Protein AF-A0A1I8I0N6-F1 (afdb_monomer_lite)

Foldseek 3Di:
DDDDDDDDDDDPDPPPQPDDDDDDDPDPPQKDWPDWDWDPVDPPDPHTHTDIDMDGHDDDDDPPDDDCVPDDDVVVVVVVVVVVVVVVVVVVVVVVVVVVPPPDDPDD

InterPro domains:
  IPR036691 Endonuclease/exonuclease/phosphatase superfamily [G3DSA:3.60.10.10] (12-93)
  IPR036691 Endonuclease/exonuclease/phosphatase superfamily [SSF56219] (15-60)
  IPR053321 Inositol Polyphosphate 5-Phosphatase Type IV [PTHR47039] (15-108)

Sequence (108 aa):
LQQFMHSPAHLPDCPPVQDRVLYRCRKPGSATVTAYNSVPELRCSDHRAVYAVISLQIRPGSDNLPLAYGRFRHTFYVEGNKRRARRNDLDEIRRKSNRASSGVCSLM

Secondary structure (DSSP, 8-state):
------PPS--TT------------SSTTSEEEEEEEEETT--SSSSPEEEEEEEE------TTS---TT---HHHHHHHHHHHHHHHHHHHHHHHHHHHT-------

Radius of gyration: 24.97 Å; chains: 1; bounding box: 57×41×65 Å

Structure (mmCIF, N/CA/C/O backbone):
data_AF-A0A1I8I0N6-F1
#
_entry.id   AF-A0A1I8I0N6-F1
#
loop_
_atom_site.group_PDB
_atom_site.id
_atom_site.type_symbol
_atom_site.label_atom_id
_atom_site.label_alt_id
_atom_site.label_comp_id
_atom_site.label_asym_id
_atom_site.label_entity_id
_atom_site.label_seq_id
_atom_site.pdbx_PDB_ins_code
_atom_site.Cartn_x
_atom_site.Cartn_y
_atom_site.Cartn_z
_atom_site.occupancy
_atom_site.B_iso_or_equiv
_atom_site.auth_seq_id
_atom_site.auth_comp_id
_atom_site.auth_asym_id
_atom_site.auth_atom_id
_atom_site.pdbx_PDB_model_num
ATOM 1 N N . LEU A 1 1 ? -25.803 1.672 9.304 1.00 41.66 1 LEU A N 1
ATOM 2 C CA . LEU A 1 1 ? -2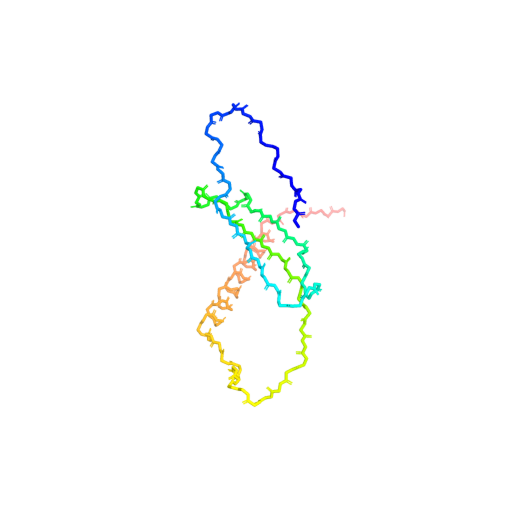6.951 0.885 8.814 1.00 41.66 1 LEU A CA 1
ATOM 3 C C . LEU A 1 1 ? -27.653 1.735 7.773 1.00 41.66 1 LEU A C 1
ATOM 5 O O . LEU A 1 1 ? -28.014 2.852 8.106 1.00 41.66 1 LEU A O 1
ATOM 9 N N . GLN A 1 2 ? -27.822 1.163 6.577 1.00 41.00 2 GLN A N 1
ATOM 10 C CA . GLN A 1 2 ? -28.769 1.566 5.529 1.00 41.00 2 GLN A CA 1
ATOM 11 C C . GLN A 1 2 ? -28.358 2.718 4.593 1.00 41.00 2 GLN A C 1
ATOM 13 O O . GLN A 1 2 ? -27.831 3.719 5.059 1.00 41.00 2 GLN A O 1
ATOM 18 N N . GLN A 1 3 ? -28.674 2.515 3.297 1.00 37.59 3 GLN A N 1
ATOM 19 C CA . GLN A 1 3 ? -28.445 3.313 2.067 1.00 37.59 3 GLN A CA 1
ATOM 20 C C . GLN A 1 3 ? -27.363 2.682 1.158 1.00 37.59 3 GLN A C 1
ATOM 22 O O . GLN A 1 3 ? -26.200 2.666 1.525 1.00 37.59 3 GLN A O 1
ATOM 27 N N . PHE A 1 4 ? -27.617 2.080 -0.012 1.00 37.00 4 PHE A N 1
ATOM 28 C CA . PHE A 1 4 ? -28.785 1.991 -0.896 1.00 37.00 4 PHE A CA 1
ATOM 29 C C . PHE A 1 4 ? -28.822 0.595 -1.558 1.00 37.00 4 PHE A C 1
ATOM 31 O O . PHE A 1 4 ? -27.868 0.191 -2.214 1.00 37.00 4 PHE A O 1
ATOM 38 N N . MET A 1 5 ? -29.937 -0.122 -1.417 1.00 42.75 5 MET A N 1
ATOM 39 C CA . MET A 1 5 ? -30.300 -1.287 -2.234 1.00 42.75 5 MET A CA 1
ATOM 40 C C . MET A 1 5 ? -31.702 -1.016 -2.778 1.00 42.75 5 MET A C 1
ATOM 42 O O . MET A 1 5 ? -32.695 -1.396 -2.171 1.00 42.75 5 MET A O 1
ATOM 46 N N . HIS A 1 6 ? -31.770 -0.289 -3.890 1.00 40.56 6 HIS A N 1
ATOM 47 C CA . HIS A 1 6 ? -32.918 -0.335 -4.791 1.00 40.56 6 HIS A CA 1
ATOM 48 C C . HIS A 1 6 ? -32.402 -0.959 -6.085 1.00 40.56 6 HIS A C 1
ATOM 50 O O . HIS A 1 6 ? -31.732 -0.297 -6.873 1.00 40.56 6 HIS A O 1
ATOM 56 N N . SER A 1 7 ? -32.631 -2.261 -6.250 1.00 38.31 7 SER A N 1
ATOM 57 C CA . SER A 1 7 ? -32.360 -2.976 -7.497 1.00 38.31 7 SER A CA 1
ATOM 58 C C . SER A 1 7 ? -33.686 -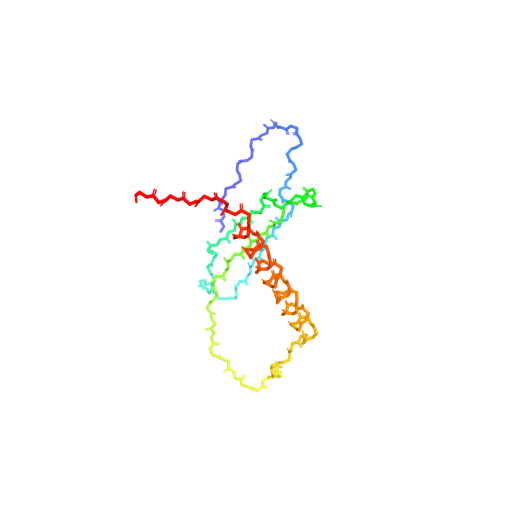3.087 -8.254 1.00 38.31 7 SER A C 1
ATOM 60 O O . SER A 1 7 ? -34.634 -3.640 -7.690 1.00 38.31 7 SER A O 1
ATOM 62 N N . PRO A 1 8 ? -33.809 -2.531 -9.473 1.00 41.34 8 PRO A N 1
ATOM 63 C CA . PRO A 1 8 ? -34.990 -2.753 -10.284 1.00 41.34 8 PRO A CA 1
ATOM 64 C C . PRO A 1 8 ? -34.950 -4.183 -10.826 1.00 41.34 8 PRO A C 1
ATOM 66 O O . PRO A 1 8 ? -33.913 -4.675 -11.274 1.00 41.34 8 PRO A O 1
ATOM 69 N N . ALA A 1 9 ? -36.098 -4.846 -10.757 1.00 49.31 9 ALA A N 1
ATOM 70 C CA . ALA A 1 9 ? -36.331 -6.126 -11.398 1.00 49.31 9 ALA A CA 1
ATOM 71 C C . ALA A 1 9 ? -36.193 -5.998 -12.929 1.00 49.31 9 ALA A C 1
ATOM 73 O O . ALA A 1 9 ? -36.588 -4.983 -13.501 1.00 49.31 9 ALA A O 1
ATOM 74 N N . HIS A 1 10 ? -35.699 -7.073 -13.557 1.00 49.28 10 HIS A N 1
ATOM 75 C CA . HIS A 1 10 ? -35.605 -7.337 -15.005 1.00 49.28 10 HIS A CA 1
ATOM 76 C C . HIS A 1 10 ? -34.398 -6.756 -15.767 1.00 49.28 10 HIS A C 1
ATOM 78 O O . HIS A 1 10 ? -34.544 -5.817 -16.539 1.00 49.28 10 HIS A O 1
ATOM 84 N N . LEU A 1 11 ? -33.235 -7.411 -15.665 1.00 49.75 11 LEU A N 1
ATOM 85 C CA . LEU A 1 11 ? -32.200 -7.443 -16.715 1.00 49.75 11 LEU A CA 1
ATOM 86 C C . LEU A 1 11 ? -31.544 -8.844 -16.716 1.00 49.75 11 LEU A C 1
ATOM 88 O O . LEU A 1 11 ? -31.223 -9.338 -15.632 1.00 49.75 11 LEU A O 1
ATOM 92 N N . PRO A 1 12 ? -31.377 -9.504 -17.881 1.00 56.66 12 PRO A N 1
ATOM 93 C CA . PRO A 1 12 ? -30.716 -10.803 -17.975 1.00 56.66 12 PRO A CA 1
ATOM 94 C C . PRO A 1 12 ? -29.233 -10.650 -17.607 1.00 56.66 12 PRO A C 1
ATOM 96 O O . PRO A 1 12 ? -28.571 -9.722 -18.065 1.00 56.66 12 PRO A O 1
ATOM 99 N N . ASP A 1 13 ? -28.748 -11.540 -16.742 1.00 53.72 13 ASP A N 1
ATOM 100 C CA . ASP A 1 13 ? -27.336 -11.774 -16.420 1.00 53.72 13 ASP A CA 1
ATOM 101 C C . ASP A 1 13 ? -26.477 -10.536 -16.116 1.00 53.72 13 ASP A C 1
ATOM 103 O O . ASP A 1 13 ? -25.400 -10.353 -16.680 1.00 53.72 13 ASP A O 1
ATOM 107 N N . CYS A 1 14 ? -26.898 -9.701 -15.163 1.00 49.38 14 CYS A N 1
ATOM 108 C CA . CYS A 1 14 ? -25.949 -8.815 -14.487 1.00 49.38 14 CYS A CA 1
ATOM 109 C C . CYS A 1 14 ? -25.365 -9.574 -13.280 1.00 49.38 14 CYS A C 1
ATOM 111 O O . CYS A 1 14 ? -26.026 -9.630 -12.235 1.00 49.38 14 CYS A O 1
ATOM 113 N N . PRO A 1 15 ? -24.185 -10.224 -13.388 1.00 55.41 15 PRO A N 1
ATOM 114 C CA . PRO A 1 15 ? -23.618 -10.942 -12.259 1.00 55.41 15 PRO A CA 1
ATOM 115 C C . PRO A 1 15 ? -23.366 -9.948 -11.116 1.00 55.41 15 PRO A C 1
ATOM 117 O O . PRO A 1 15 ? -22.791 -8.877 -11.342 1.00 55.41 15 PRO A O 1
ATOM 120 N N . PRO A 1 16 ? -23.793 -10.262 -9.880 1.00 61.47 16 PRO A N 1
ATOM 121 C CA . PRO A 1 16 ? -23.527 -9.396 -8.743 1.00 61.47 16 PRO A CA 1
ATOM 122 C C . PRO A 1 16 ? -22.015 -9.231 -8.585 1.00 61.47 16 PRO A C 1
ATOM 124 O O . PRO A 1 16 ? -21.274 -10.192 -8.773 1.00 61.47 16 PRO A O 1
ATOM 127 N N . VAL A 1 17 ? -21.550 -8.038 -8.199 1.00 67.12 17 VAL A N 1
ATOM 128 C CA . VAL A 1 17 ? -20.127 -7.797 -7.894 1.00 67.12 17 VAL A CA 1
ATOM 129 C C . VAL A 1 17 ? -19.675 -8.821 -6.843 1.00 67.12 17 VAL A C 1
ATOM 131 O O . VAL A 1 17 ? -20.127 -8.779 -5.690 1.00 67.12 17 VAL A O 1
ATOM 134 N N . GLN A 1 18 ? -18.869 -9.799 -7.261 1.00 82.62 18 GLN A N 1
ATOM 135 C CA . GLN A 1 18 ? -18.484 -10.943 -6.425 1.00 82.62 18 GLN A CA 1
ATOM 136 C C . GLN A 1 18 ? -17.340 -10.551 -5.487 1.00 82.62 18 GLN A C 1
ATOM 138 O O . GLN A 1 18 ? -17.381 -10.842 -4.292 1.00 82.62 18 GLN A O 1
ATOM 143 N N . ASP A 1 19 ? -16.384 -9.787 -6.011 1.00 90.25 19 ASP A N 1
ATOM 144 C CA . ASP A 1 19 ? -15.196 -9.344 -5.292 1.00 90.25 19 ASP A CA 1
ATOM 145 C C . ASP A 1 19 ? -15.491 -8.095 -4.448 1.00 90.25 19 ASP A C 1
ATOM 147 O O . ASP A 1 19 ? -15.959 -7.071 -4.955 1.00 90.25 19 ASP A O 1
ATOM 151 N N . ARG A 1 20 ? -15.249 -8.173 -3.130 1.00 92.56 20 ARG A N 1
ATOM 152 C CA . ARG A 1 20 ? -15.544 -7.090 -2.173 1.00 92.56 20 ARG A CA 1
ATOM 153 C C . ARG A 1 20 ? -14.466 -6.983 -1.105 1.00 92.56 20 ARG A C 1
ATOM 155 O O . ARG A 1 20 ? -13.981 -7.993 -0.601 1.00 92.56 20 ARG A O 1
ATOM 162 N N . VAL A 1 21 ? -14.157 -5.752 -0.698 1.00 94.44 21 VAL A N 1
ATOM 163 C CA . VAL A 1 21 ? -13.275 -5.477 0.447 1.00 94.44 21 VAL A CA 1
ATOM 164 C C . VAL A 1 21 ? -14.123 -4.997 1.617 1.00 94.44 21 VAL A C 1
ATOM 166 O O . VAL A 1 21 ? -14.751 -3.944 1.548 1.00 94.44 21 VAL A O 1
ATOM 169 N N . LEU A 1 22 ? -14.138 -5.772 2.699 1.00 93.44 22 LEU A N 1
ATOM 170 C CA . LEU A 1 22 ? -14.831 -5.433 3.940 1.00 93.44 22 LEU A CA 1
ATOM 171 C C . LEU A 1 22 ? -13.803 -5.201 5.047 1.00 93.44 22 LEU A C 1
ATOM 173 O O . LEU A 1 22 ? -12.801 -5.907 5.130 1.00 93.44 22 LEU A O 1
ATOM 177 N N . TYR A 1 23 ? -14.064 -4.233 5.923 1.00 94.00 23 TYR A N 1
ATOM 178 C CA . TYR A 1 23 ? -13.222 -3.961 7.085 1.00 94.00 23 TYR A CA 1
ATOM 179 C C . TYR A 1 23 ? -14.073 -3.788 8.342 1.00 94.00 23 TYR A C 1
ATOM 181 O O . TYR A 1 23 ? -15.246 -3.417 8.286 1.00 94.00 23 TYR A O 1
ATOM 189 N N . ARG A 1 24 ? -13.463 -4.048 9.501 1.00 94.19 24 ARG A N 1
ATOM 190 C CA . ARG A 1 24 ? -14.078 -3.832 10.811 1.00 94.19 24 ARG A CA 1
ATOM 191 C C . ARG A 1 24 ? -13.072 -3.182 11.743 1.00 94.19 24 ARG A C 1
ATOM 193 O O . ARG A 1 24 ? -11.946 -3.651 11.880 1.00 94.19 24 ARG A O 1
ATOM 200 N N . CYS A 1 25 ? -13.510 -2.144 12.443 1.00 93.31 25 CYS A N 1
ATOM 201 C CA . CYS A 1 25 ? -12.714 -1.475 13.462 1.00 93.31 25 CYS A CA 1
ATOM 202 C C . CYS A 1 25 ? -13.346 -1.658 14.834 1.00 93.31 25 CYS A C 1
ATOM 204 O O . CYS A 1 25 ? -14.561 -1.550 14.987 1.00 93.31 25 CYS A O 1
ATOM 206 N N . ARG A 1 26 ? -12.513 -1.914 15.850 1.00 92.50 26 ARG A N 1
ATOM 207 C CA . ARG A 1 26 ? -12.983 -2.005 17.240 1.00 92.50 26 ARG A CA 1
ATOM 208 C C . ARG A 1 26 ? -13.422 -0.644 17.780 1.00 92.50 26 ARG A C 1
ATOM 210 O O . ARG A 1 26 ? -14.347 -0.581 18.578 1.00 92.50 26 ARG A O 1
ATOM 217 N N . LYS A 1 27 ? -12.744 0.431 17.369 1.00 92.81 27 LYS A N 1
ATOM 218 C CA . LYS A 1 27 ? -13.096 1.806 17.731 1.00 92.81 27 LYS A CA 1
ATOM 219 C C . LYS A 1 27 ? -13.773 2.472 16.531 1.00 92.81 27 LYS A C 1
ATOM 221 O O . LYS A 1 27 ? -13.150 2.524 15.470 1.00 92.81 27 LYS A O 1
ATOM 226 N N . PRO A 1 28 ? -15.018 2.956 16.660 1.00 89.81 28 PRO A N 1
ATOM 227 C CA . PRO A 1 28 ? -15.653 3.735 15.604 1.00 89.81 28 PRO A CA 1
ATOM 228 C C . PRO A 1 28 ? -14.789 4.947 15.237 1.00 89.81 28 PRO A C 1
ATOM 230 O O . PRO A 1 28 ? -14.154 5.537 16.109 1.00 89.81 28 PRO A O 1
ATOM 233 N N . GLY A 1 29 ? -14.727 5.290 13.950 1.00 89.69 29 GLY A N 1
ATOM 234 C CA . GLY A 1 29 ? -13.954 6.438 13.462 1.00 89.69 29 GLY A CA 1
ATOM 235 C C . GLY A 1 29 ? -12.437 6.234 13.371 1.00 89.69 29 GLY A C 1
ATOM 236 O O . GLY A 1 29 ? -11.742 7.131 12.911 1.00 89.69 29 GLY A O 1
ATOM 237 N N . SER A 1 30 ? -11.894 5.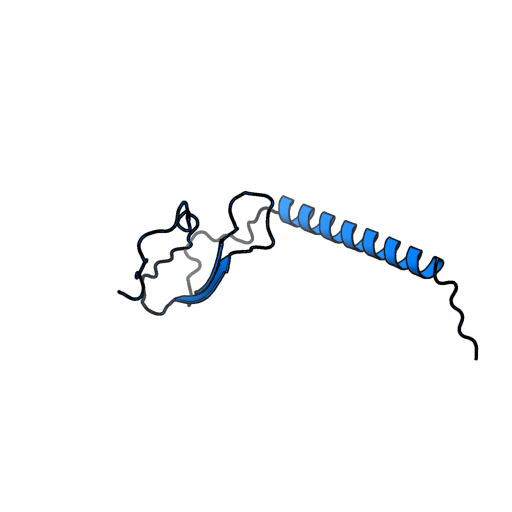066 13.741 1.00 94.00 30 SER A N 1
ATOM 238 C CA . SER A 1 30 ? -10.452 4.799 13.595 1.00 94.00 30 SER A CA 1
ATOM 239 C C . SER A 1 30 ? -10.021 4.469 12.163 1.00 94.00 30 SER A C 1
ATOM 241 O O . SER A 1 30 ? -8.844 4.201 11.935 1.00 94.00 30 SER A O 1
ATOM 243 N N . ALA A 1 31 ? -10.964 4.402 11.225 1.00 95.25 31 ALA A N 1
ATOM 244 C CA . ALA A 1 31 ? -10.714 4.076 9.833 1.00 95.25 31 ALA A CA 1
ATOM 245 C C . ALA A 1 31 ? -11.621 4.882 8.912 1.00 95.25 31 ALA A C 1
ATOM 247 O O . ALA A 1 31 ? -12.830 4.958 9.145 1.00 95.25 31 ALA A O 1
ATOM 248 N N . THR A 1 32 ? -11.033 5.389 7.837 1.00 95.88 32 THR A N 1
ATOM 249 C CA . THR A 1 32 ? -11.722 6.132 6.786 1.00 95.88 32 THR A CA 1
ATOM 250 C C . THR A 1 32 ? -11.354 5.523 5.443 1.00 95.88 32 THR A C 1
ATOM 252 O O . THR A 1 32 ? -10.173 5.442 5.103 1.00 95.88 32 THR A O 1
ATOM 255 N N . VAL A 1 33 ? -12.352 5.094 4.671 1.00 95.88 33 VAL A N 1
ATOM 256 C CA . VAL A 1 33 ? -12.137 4.633 3.293 1.00 95.88 33 VAL A CA 1
ATOM 257 C C . VAL A 1 33 ? -11.954 5.857 2.405 1.00 95.88 33 VAL A C 1
ATOM 259 O O . VAL A 1 33 ? -12.857 6.681 2.304 1.00 95.88 33 VAL A O 1
ATOM 262 N N . THR A 1 34 ? -10.785 5.986 1.783 1.00 96.75 34 THR A N 1
ATOM 263 C CA . THR A 1 34 ? -10.462 7.097 0.876 1.00 96.75 34 THR A CA 1
ATOM 264 C C . THR A 1 34 ? -10.659 6.727 -0.590 1.00 96.75 34 THR A C 1
ATOM 266 O O . THR A 1 34 ? -10.900 7.608 -1.407 1.00 96.75 34 THR A O 1
ATOM 269 N N . ALA A 1 35 ? -10.602 5.437 -0.933 1.00 96.38 35 ALA A N 1
ATOM 270 C CA . ALA A 1 35 ? -10.969 4.938 -2.254 1.00 96.38 35 ALA A CA 1
ATOM 271 C C . ALA A 1 35 ? -11.532 3.517 -2.165 1.00 96.38 35 ALA A C 1
ATOM 273 O O . ALA A 1 35 ? -11.039 2.705 -1.385 1.00 96.38 35 ALA A O 1
ATOM 274 N N . TYR A 1 36 ? -12.534 3.212 -2.987 1.00 96.69 36 TYR A N 1
ATOM 275 C CA . TYR A 1 36 ? -13.078 1.868 -3.184 1.00 96.69 36 TYR A CA 1
ATOM 276 C C . TYR A 1 36 ? -13.511 1.741 -4.644 1.00 96.69 36 TYR A C 1
ATOM 278 O O . TYR A 1 36 ? -14.462 2.404 -5.055 1.00 96.69 36 TYR A O 1
ATOM 286 N N . ASN A 1 37 ? -12.779 0.966 -5.445 1.00 95.06 37 ASN A N 1
ATOM 287 C CA . ASN A 1 37 ? -13.051 0.848 -6.878 1.00 95.06 37 ASN A CA 1
ATOM 288 C C . ASN A 1 37 ? -12.529 -0.478 -7.455 1.00 95.06 37 ASN A C 1
ATOM 290 O O . ASN A 1 37 ? -11.827 -1.240 -6.789 1.00 95.06 37 ASN A O 1
ATOM 294 N N . SER A 1 38 ? -12.869 -0.737 -8.712 1.00 93.88 38 SER A N 1
ATOM 295 C CA . SER A 1 38 ? -12.279 -1.780 -9.543 1.00 93.88 38 SER A CA 1
ATOM 296 C C . SER A 1 38 ? -11.276 -1.196 -10.544 1.00 93.88 38 SER A C 1
ATOM 298 O O . SER A 1 38 ? -11.292 0.004 -10.814 1.00 93.88 38 SER A O 1
ATOM 300 N N . VAL A 1 39 ? -10.403 -2.043 -11.089 1.00 94.88 39 VAL A N 1
ATOM 301 C CA . VAL A 1 39 ? -9.443 -1.693 -12.148 1.00 94.88 39 VAL A CA 1
ATOM 302 C C . VAL A 1 39 ? -9.940 -2.276 -13.480 1.00 94.88 39 VAL A C 1
ATOM 304 O O . VAL A 1 39 ? -9.682 -3.451 -13.761 1.00 94.88 39 VAL A O 1
ATOM 307 N N . PRO A 1 40 ? -10.691 -1.514 -14.300 1.00 90.50 40 PRO A N 1
ATOM 308 C CA . PRO A 1 40 ? -11.268 -2.017 -15.550 1.00 90.50 40 PRO A CA 1
ATOM 309 C C . PRO A 1 40 ? -10.228 -2.291 -16.649 1.00 90.50 40 PRO A C 1
ATOM 311 O O . PRO A 1 40 ? -10.487 -3.095 -17.550 1.00 90.50 40 PRO A O 1
ATOM 314 N N . GLU A 1 41 ? -9.057 -1.653 -16.578 1.00 95.56 41 GLU A N 1
ATOM 315 C CA . GLU A 1 41 ? -7.963 -1.788 -17.546 1.00 95.56 41 GLU A CA 1
ATOM 316 C C . GLU A 1 41 ? -7.258 -3.145 -17.437 1.00 95.56 41 GLU A C 1
ATOM 318 O O . GLU A 1 41 ? -6.679 -3.630 -18.411 1.00 95.56 41 GLU A O 1
ATOM 323 N N . LEU A 1 42 ? -7.319 -3.789 -16.268 1.00 92.94 42 LEU A N 1
ATOM 324 C CA . LEU A 1 42 ? -6.765 -5.121 -16.068 1.00 92.94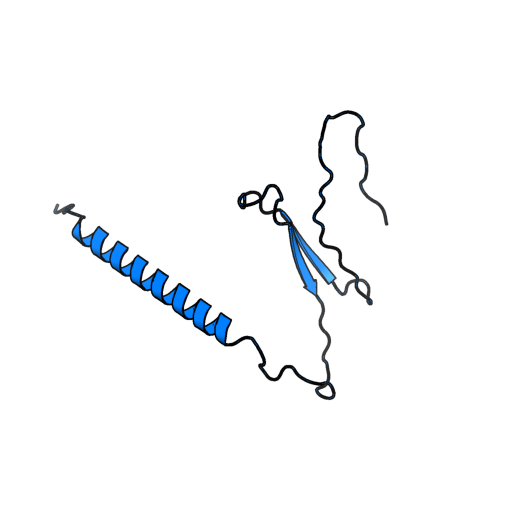 42 LEU A CA 1
ATOM 325 C C . LEU A 1 42 ? -7.777 -6.166 -16.565 1.00 92.94 42 LEU A C 1
ATOM 327 O O . LEU A 1 42 ? -8.845 -6.357 -15.980 1.00 92.94 42 LEU A O 1
ATOM 331 N N . ARG A 1 43 ? -7.452 -6.827 -17.684 1.00 93.25 43 ARG A N 1
ATOM 332 C CA . ARG A 1 43 ? -8.344 -7.786 -18.371 1.00 93.25 43 ARG A CA 1
ATOM 333 C C . ARG A 1 43 ? -7.734 -9.179 -18.555 1.00 93.25 43 ARG A C 1
ATOM 335 O O . ARG A 1 43 ? -8.141 -9.910 -19.447 1.00 93.25 43 ARG A O 1
ATOM 342 N N . CYS A 1 44 ? -6.735 -9.531 -17.746 1.00 93.94 44 CYS A N 1
ATOM 343 C CA . CYS A 1 44 ? -6.109 -10.857 -17.790 1.00 93.94 44 CYS A CA 1
ATOM 344 C C . CYS A 1 44 ? -6.992 -11.977 -17.207 1.00 93.94 44 CYS A C 1
ATOM 346 O O . CYS A 1 44 ? -6.682 -13.146 -17.404 1.00 93.94 44 CYS A O 1
ATOM 348 N N . SER A 1 45 ? -8.072 -11.617 -16.511 1.00 91.12 45 SER A N 1
ATOM 349 C CA . SER A 1 45 ? -9.145 -12.496 -16.046 1.00 91.12 45 SER A CA 1
ATOM 350 C C . SER A 1 45 ? -10.492 -11.862 -16.415 1.00 91.12 45 SER A C 1
ATOM 352 O O . SER A 1 45 ? -10.589 -10.665 -16.707 1.00 91.12 45 SER A O 1
ATOM 354 N N . ASP A 1 46 ? -11.517 -12.701 -16.439 1.00 90.06 46 ASP A N 1
ATOM 355 C CA . ASP A 1 46 ? -12.941 -12.376 -16.461 1.00 90.06 46 ASP A CA 1
ATOM 356 C C . ASP A 1 46 ? -13.390 -11.496 -15.278 1.00 90.06 46 ASP A C 1
ATOM 358 O O . ASP A 1 46 ? -14.311 -10.690 -15.428 1.00 90.06 46 ASP A O 1
ATOM 362 N N . HIS A 1 47 ? -12.691 -11.563 -14.142 1.00 89.19 47 HIS A N 1
ATOM 363 C CA . HIS A 1 47 ? -12.912 -10.698 -12.987 1.00 89.19 47 HIS A CA 1
ATOM 364 C C . HIS A 1 47 ? -12.098 -9.400 -13.054 1.00 89.19 47 HIS A C 1
ATOM 366 O O . HIS A 1 47 ? -10.946 -9.360 -13.496 1.00 89.19 47 HIS A O 1
ATOM 372 N N . ARG A 1 48 ? -12.691 -8.307 -12.554 1.00 89.62 48 ARG A N 1
ATOM 373 C CA . ARG A 1 48 ? -11.978 -7.038 -12.347 1.00 89.62 48 ARG A CA 1
ATOM 374 C C . ARG A 1 48 ? -11.340 -7.036 -10.969 1.00 89.62 48 ARG A C 1
ATOM 376 O O . ARG A 1 48 ? -12.015 -7.286 -9.979 1.00 89.62 48 ARG A O 1
ATOM 383 N N . ALA A 1 49 ? -10.058 -6.681 -10.892 1.00 93.94 49 ALA A N 1
ATOM 384 C CA . ALA A 1 49 ? -9.401 -6.492 -9.604 1.00 93.94 49 ALA A CA 1
ATOM 385 C C . ALA A 1 49 ? -10.095 -5.362 -8.827 1.00 93.94 49 ALA A C 1
ATOM 387 O O . ALA A 1 49 ? -10.215 -4.249 -9.338 1.00 93.94 49 ALA A O 1
ATOM 388 N N . VAL A 1 50 ? -10.539 -5.645 -7.602 1.00 95.06 50 VAL A N 1
ATOM 389 C CA . VAL A 1 50 ? -11.166 -4.674 -6.692 1.00 95.06 50 VAL A CA 1
ATOM 390 C C . VAL A 1 50 ? -10.160 -4.261 -5.621 1.00 95.06 50 VAL A C 1
ATOM 392 O O . VAL A 1 50 ? -9.456 -5.105 -5.068 1.00 95.06 50 VAL A O 1
ATOM 395 N N . TYR A 1 51 ? -10.087 -2.966 -5.313 1.00 96.19 51 TYR A N 1
ATOM 396 C CA . TYR A 1 51 ? -9.193 -2.424 -4.292 1.00 96.19 51 TYR A CA 1
ATOM 397 C C . TYR A 1 51 ? -9.903 -1.423 -3.378 1.00 96.19 51 TYR A C 1
ATOM 399 O O . TYR A 1 51 ? -10.865 -0.755 -3.764 1.00 96.19 51 TYR A O 1
ATOM 407 N N . ALA A 1 52 ? -9.377 -1.292 -2.160 1.00 96.81 52 ALA A N 1
ATOM 408 C CA . ALA A 1 52 ? -9.764 -0.253 -1.219 1.00 96.81 52 ALA A CA 1
ATOM 409 C C . ALA A 1 52 ? -8.518 0.416 -0.632 1.00 96.81 52 ALA A C 1
ATOM 411 O O . ALA A 1 52 ? -7.570 -0.263 -0.239 1.00 96.81 52 ALA A O 1
ATOM 412 N N . VAL A 1 53 ? -8.536 1.743 -0.542 1.00 97.69 53 VAL A N 1
ATOM 413 C CA . VAL A 1 53 ? -7.543 2.525 0.197 1.00 97.69 53 VAL A CA 1
ATOM 414 C C . VAL A 1 53 ? -8.201 2.977 1.490 1.00 97.69 53 VAL A C 1
ATOM 416 O O . VAL A 1 53 ? -9.256 3.612 1.474 1.00 97.69 53 VAL A O 1
ATOM 419 N N . ILE A 1 54 ? -7.599 2.601 2.617 1.00 96.94 54 ILE A N 1
ATOM 420 C CA . ILE A 1 54 ? -8.151 2.838 3.950 1.00 96.94 54 ILE A CA 1
ATOM 421 C C . ILE A 1 54 ? -7.099 3.569 4.778 1.00 96.94 54 ILE A C 1
ATOM 423 O O . ILE A 1 54 ? -6.015 3.045 5.025 1.00 96.94 54 ILE A O 1
ATOM 427 N N . SER A 1 55 ? -7.433 4.779 5.217 1.00 96.69 55 SER A N 1
ATOM 428 C CA . SER A 1 55 ? -6.650 5.518 6.203 1.00 96.69 55 SER A CA 1
ATOM 429 C C . SER A 1 55 ? -7.006 5.017 7.599 1.00 96.69 55 SER A C 1
ATOM 431 O O . SER A 1 55 ? -8.186 4.961 7.949 1.00 96.69 55 SER A O 1
ATOM 433 N N . LEU A 1 56 ? -6.002 4.628 8.387 1.00 95.81 56 LEU A N 1
ATOM 434 C CA . LEU A 1 56 ? -6.169 4.047 9.719 1.00 95.81 56 LEU A CA 1
ATOM 435 C C . LEU A 1 56 ? -5.463 4.898 10.774 1.00 95.81 56 LEU A C 1
ATOM 437 O O . LEU A 1 56 ? -4.317 5.304 10.599 1.00 95.81 56 LEU A O 1
ATOM 441 N N . GLN A 1 57 ? -6.125 5.103 11.911 1.00 94.81 57 GLN A N 1
ATOM 442 C CA . GLN A 1 57 ? -5.512 5.702 13.093 1.00 94.81 57 GLN A CA 1
ATOM 443 C C . GLN A 1 57 ? -4.730 4.643 13.873 1.00 94.81 57 GLN A C 1
ATOM 445 O O . GLN A 1 57 ? -5.316 3.740 14.478 1.00 94.81 57 GLN A O 1
ATOM 450 N N . ILE A 1 58 ? -3.406 4.778 13.891 1.00 93.69 58 ILE A N 1
ATOM 451 C CA . ILE A 1 58 ? -2.507 3.902 14.648 1.00 93.69 58 ILE A CA 1
ATOM 452 C C . ILE A 1 58 ? -2.172 4.562 15.984 1.00 93.69 58 ILE A C 1
ATOM 454 O O . ILE A 1 58 ? -1.978 5.773 16.068 1.00 93.69 58 ILE A O 1
ATOM 458 N N . ARG A 1 59 ? -2.128 3.758 17.047 1.00 91.94 59 ARG A N 1
ATOM 459 C CA . ARG A 1 59 ? -1.731 4.202 18.386 1.00 91.94 59 ARG A CA 1
ATOM 460 C C . ARG A 1 59 ? -0.323 3.703 18.698 1.00 91.94 59 ARG A C 1
ATOM 462 O O . ARG A 1 59 ? 0.028 2.628 18.212 1.00 91.94 59 ARG A O 1
ATOM 469 N N . PRO A 1 60 ? 0.445 4.428 19.526 1.00 94.56 60 PRO A N 1
ATOM 470 C CA . PRO A 1 60 ? 1.728 3.941 20.016 1.00 94.56 60 PRO A CA 1
ATOM 471 C C . PRO A 1 60 ? 1.593 2.547 20.640 1.00 94.56 60 PRO A C 1
ATOM 473 O O . PRO A 1 60 ? 0.638 2.279 21.376 1.00 94.56 60 PRO A O 1
ATOM 476 N N . GLY A 1 61 ? 2.532 1.668 20.298 1.00 91.62 61 GLY A N 1
ATOM 477 C CA . GLY A 1 61 ? 2.672 0.332 20.871 1.00 91.62 61 GLY A CA 1
ATOM 478 C C . GLY A 1 61 ? 3.809 0.267 21.891 1.00 91.62 61 GLY A C 1
ATOM 479 O O . GLY A 1 61 ? 4.352 1.289 22.299 1.00 91.62 61 GLY A O 1
ATOM 480 N N . SER A 1 62 ? 4.168 -0.951 22.288 1.00 92.38 62 SER A N 1
ATOM 481 C CA . SER A 1 62 ? 5.316 -1.248 23.145 1.00 92.38 62 SER A CA 1
ATOM 482 C C . SER A 1 62 ? 6.077 -2.439 22.562 1.00 92.38 62 SER A C 1
ATOM 484 O O . SER A 1 62 ? 5.461 -3.327 21.968 1.00 92.38 62 SER A O 1
ATOM 486 N N . ASP A 1 63 ? 7.391 -2.475 22.770 1.00 94.44 63 ASP A N 1
ATOM 487 C CA . ASP A 1 63 ? 8.303 -3.476 22.195 1.00 94.44 63 ASP A CA 1
ATOM 488 C C . ASP A 1 63 ? 8.313 -4.812 22.957 1.00 94.44 63 ASP A C 1
ATOM 490 O O . ASP A 1 63 ? 9.146 -5.680 22.718 1.00 94.44 63 ASP A O 1
ATOM 494 N N . ASN A 1 64 ? 7.349 -5.008 23.857 1.00 93.81 64 ASN A N 1
ATOM 495 C CA . ASN A 1 64 ? 7.207 -6.226 24.656 1.00 93.81 64 ASN A CA 1
ATOM 496 C C . ASN A 1 64 ? 6.647 -7.423 23.857 1.00 93.81 64 ASN A C 1
ATOM 498 O O . ASN A 1 64 ? 6.492 -8.512 24.407 1.00 93.81 64 ASN A O 1
ATOM 502 N N . LEU A 1 65 ? 6.291 -7.229 22.583 1.00 91.31 65 LEU A N 1
ATOM 503 C CA . LEU A 1 65 ? 5.778 -8.268 21.685 1.00 91.31 65 LEU A CA 1
ATOM 504 C C . LEU A 1 65 ? 6.852 -8.675 20.665 1.00 91.31 65 LEU A C 1
ATOM 506 O O . LEU A 1 65 ? 7.693 -7.849 20.319 1.00 91.31 65 LEU A O 1
ATOM 510 N N . PRO A 1 66 ? 6.816 -9.907 20.120 1.00 93.12 66 PRO A N 1
ATOM 511 C CA . PRO A 1 66 ? 7.741 -10.322 19.071 1.00 93.12 66 PRO A CA 1
ATOM 512 C C . PRO A 1 66 ? 7.706 -9.361 17.878 1.00 93.12 66 PRO A C 1
ATOM 514 O O . PRO A 1 66 ? 6.695 -9.242 17.181 1.00 93.12 66 PRO A O 1
ATOM 517 N N . LEU A 1 67 ? 8.821 -8.671 17.648 1.00 92.00 67 LEU A N 1
ATOM 518 C CA . LEU A 1 67 ? 8.942 -7.700 16.570 1.00 92.00 67 LEU A CA 1
ATOM 519 C C . LEU A 1 67 ? 9.348 -8.381 15.263 1.00 92.00 67 LEU A C 1
ATOM 521 O O . LEU A 1 67 ? 10.023 -9.410 15.237 1.00 92.00 67 LEU A O 1
ATOM 525 N N . ALA A 1 68 ? 8.981 -7.756 14.144 1.00 91.94 68 ALA A N 1
ATOM 526 C CA . ALA A 1 68 ? 9.430 -8.203 12.831 1.00 91.94 68 ALA A CA 1
ATOM 527 C C . ALA A 1 68 ? 10.947 -8.008 12.628 1.00 91.94 68 ALA A C 1
ATOM 529 O O . ALA A 1 68 ? 11.519 -8.712 11.806 1.00 91.94 68 ALA A O 1
ATOM 530 N N . TYR A 1 69 ? 11.595 -7.064 13.333 1.00 91.31 69 TYR A N 1
ATOM 531 C CA . TYR A 1 69 ? 13.039 -6.756 13.252 1.00 91.31 69 TYR A CA 1
ATOM 532 C C . TYR A 1 69 ? 13.606 -6.674 11.820 1.00 91.31 69 TYR A C 1
ATOM 534 O O . TYR A 1 69 ? 14.672 -7.203 11.519 1.00 91.31 69 TYR A O 1
ATOM 542 N N . GLY A 1 70 ? 12.870 -6.050 10.896 1.00 94.25 70 GLY A N 1
ATOM 543 C CA . GLY A 1 70 ? 13.301 -5.950 9.497 1.00 94.25 70 GLY A CA 1
ATOM 544 C C . GLY A 1 70 ? 13.247 -7.271 8.719 1.00 94.25 70 GLY A C 1
ATOM 545 O O . GLY A 1 70 ? 13.815 -7.370 7.635 1.00 94.25 70 GLY A O 1
ATOM 546 N N . ARG A 1 71 ? 12.554 -8.296 9.226 1.00 95.88 71 ARG A N 1
ATOM 547 C CA . ARG A 1 71 ? 12.327 -9.553 8.511 1.00 95.88 71 ARG A CA 1
ATOM 548 C C . ARG A 1 71 ? 11.312 -9.350 7.390 1.00 95.88 71 ARG A C 1
ATOM 550 O O . ARG A 1 71 ? 10.120 -9.169 7.621 1.00 95.88 71 ARG A O 1
ATOM 557 N N . PHE A 1 72 ? 11.782 -9.473 6.159 1.00 96.31 72 PHE A N 1
ATOM 558 C CA . PHE A 1 72 ? 10.959 -9.559 4.955 1.00 96.31 72 PHE A CA 1
ATOM 559 C C . PHE A 1 72 ? 11.582 -10.563 3.977 1.00 96.31 72 PHE A C 1
ATOM 561 O O . PHE A 1 72 ? 12.701 -11.043 4.172 1.00 96.31 72 PHE A O 1
ATOM 568 N N . ARG A 1 73 ? 10.867 -10.910 2.900 1.00 96.50 73 ARG A N 1
ATOM 569 C CA . ARG A 1 73 ? 11.406 -11.785 1.846 1.00 96.50 73 ARG A CA 1
ATOM 570 C C . ARG A 1 73 ? 12.417 -11.026 0.981 1.00 96.50 73 ARG A C 1
ATOM 572 O O . ARG A 1 73 ? 12.066 -10.471 -0.058 1.00 96.50 73 ARG A O 1
ATOM 579 N N . HIS A 1 74 ? 13.678 -11.036 1.410 1.00 96.44 74 HIS A N 1
ATOM 580 C CA . HIS A 1 74 ? 14.786 -10.352 0.735 1.00 96.44 74 HIS A CA 1
ATOM 581 C C . HIS A 1 74 ? 14.953 -10.769 -0.737 1.00 96.44 74 HIS A C 1
ATOM 583 O O . HIS A 1 74 ? 15.215 -9.928 -1.592 1.00 96.44 74 HIS A O 1
ATOM 589 N N . THR A 1 75 ? 14.719 -12.042 -1.064 1.00 97.81 75 THR A N 1
ATOM 590 C CA . THR A 1 75 ? 14.817 -12.557 -2.441 1.00 97.81 75 THR A CA 1
ATOM 591 C C . THR A 1 75 ? 13.895 -11.819 -3.414 1.00 97.81 75 THR A C 1
ATOM 593 O O . THR A 1 75 ? 14.319 -11.465 -4.511 1.00 97.81 75 THR A O 1
ATOM 596 N N . PHE A 1 76 ? 12.663 -11.503 -3.007 1.00 97.38 76 PHE A N 1
ATOM 597 C CA . PHE A 1 76 ? 11.725 -10.738 -3.834 1.00 97.38 76 PHE A CA 1
ATOM 598 C C . PHE A 1 76 ? 12.132 -9.276 -3.985 1.00 97.38 76 PHE A C 1
ATOM 600 O O . PHE A 1 76 ? 11.966 -8.703 -5.060 1.00 97.38 76 PHE A O 1
ATOM 607 N N . TYR A 1 77 ? 12.696 -8.681 -2.935 1.00 96.81 77 TYR A N 1
ATOM 608 C CA . TYR A 1 77 ? 13.218 -7.321 -2.999 1.00 96.81 77 TYR A CA 1
ATOM 609 C C . TYR A 1 77 ? 14.372 -7.213 -4.005 1.00 96.81 77 TYR A C 1
ATOM 611 O O . TYR A 1 77 ? 14.341 -6.364 -4.900 1.00 96.81 77 TYR A O 1
ATOM 619 N N . VAL A 1 78 ? 15.341 -8.129 -3.915 1.00 98.12 78 VAL A N 1
ATOM 620 C CA . VAL A 1 78 ? 16.483 -8.206 -4.835 1.00 98.12 78 VAL A CA 1
ATOM 621 C C . VAL A 1 78 ? 16.020 -8.441 -6.271 1.00 98.12 78 VAL A C 1
ATOM 623 O O . VAL A 1 78 ? 16.421 -7.701 -7.168 1.00 98.12 78 VAL A O 1
ATOM 626 N N . GLU A 1 79 ? 15.146 -9.422 -6.510 1.00 97.94 79 GLU A N 1
ATOM 627 C CA . GLU A 1 79 ? 14.638 -9.698 -7.859 1.00 97.94 79 GLU A CA 1
ATOM 628 C C . GLU A 1 79 ? 13.816 -8.537 -8.431 1.00 97.94 79 GLU A C 1
ATOM 630 O O . GLU A 1 79 ? 13.933 -8.216 -9.616 1.00 97.94 79 GLU A O 1
ATOM 635 N N . GLY A 1 80 ? 13.037 -7.845 -7.597 1.00 97.12 80 GLY A N 1
ATOM 636 C CA . GLY A 1 80 ? 12.342 -6.621 -7.990 1.00 97.12 80 GLY A CA 1
ATOM 637 C C . GLY A 1 80 ? 13.310 -5.520 -8.427 1.00 97.12 80 GLY A C 1
ATOM 638 O O . GLY A 1 80 ? 13.106 -4.904 -9.475 1.00 97.12 80 GLY A O 1
ATOM 639 N N . ASN A 1 81 ? 14.393 -5.305 -7.672 1.00 97.38 81 ASN A N 1
ATOM 640 C CA . ASN A 1 81 ? 15.430 -4.329 -8.019 1.00 97.38 81 ASN A CA 1
ATOM 641 C C . ASN A 1 81 ? 16.147 -4.692 -9.322 1.00 97.38 81 ASN A C 1
ATOM 643 O O . ASN A 1 81 ? 16.273 -3.836 -10.195 1.00 97.38 81 ASN A O 1
ATOM 647 N N . LYS A 1 82 ? 16.529 -5.961 -9.506 1.00 97.38 82 LYS A N 1
ATOM 648 C CA . LYS A 1 82 ? 17.144 -6.435 -10.755 1.00 97.38 82 LYS A CA 1
ATOM 649 C C . LYS A 1 82 ? 16.238 -6.203 -11.967 1.00 97.38 82 LYS A C 1
ATOM 651 O O . LYS A 1 82 ? 16.707 -5.739 -13.001 1.00 97.38 82 LYS A O 1
ATOM 656 N N . ARG A 1 83 ? 14.935 -6.500 -11.859 1.00 96.81 83 ARG A N 1
ATOM 657 C CA . ARG A 1 83 ? 13.964 -6.279 -12.950 1.00 96.81 83 ARG A CA 1
ATOM 658 C C . ARG A 1 83 ? 13.820 -4.796 -13.306 1.00 96.81 83 ARG A C 1
ATOM 660 O O . ARG A 1 83 ? 13.740 -4.475 -1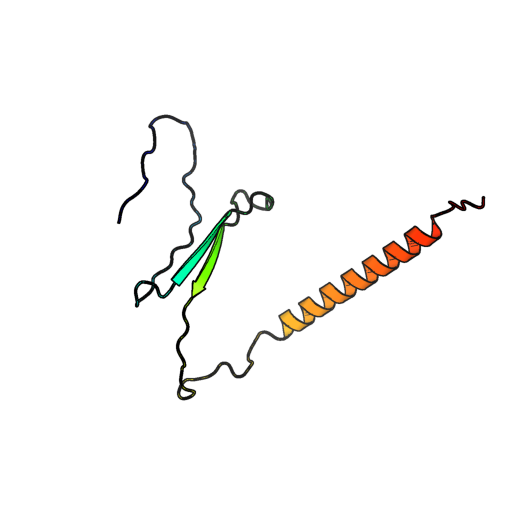4.487 1.00 96.81 83 ARG A O 1
ATOM 667 N N . ARG A 1 84 ? 13.810 -3.907 -12.305 1.00 95.81 84 ARG A N 1
ATOM 668 C CA . ARG A 1 84 ? 13.770 -2.448 -12.509 1.00 95.81 84 ARG A CA 1
ATOM 669 C C . ARG A 1 84 ? 15.034 -1.928 -13.191 1.00 95.81 84 ARG A C 1
ATOM 671 O O . ARG A 1 84 ? 14.911 -1.194 -14.163 1.00 95.81 84 ARG A O 1
ATOM 678 N N . ALA A 1 85 ? 16.211 -2.354 -12.729 1.00 94.88 85 ALA A N 1
ATOM 679 C CA . ALA A 1 85 ? 17.488 -1.979 -13.335 1.00 94.88 85 ALA A CA 1
ATOM 680 C C . ALA A 1 85 ? 17.537 -2.379 -14.817 1.00 94.88 85 ALA A C 1
ATOM 682 O O . ALA A 1 85 ? 17.695 -1.515 -15.671 1.00 94.88 85 ALA A O 1
ATOM 683 N N . ARG A 1 86 ? 17.219 -3.644 -15.136 1.00 95.25 86 ARG A N 1
ATOM 684 C CA . ARG A 1 86 ? 17.168 -4.114 -16.532 1.00 95.25 86 ARG A CA 1
ATOM 685 C C . ARG A 1 86 ? 16.225 -3.292 -17.412 1.00 95.25 86 ARG A C 1
ATOM 687 O O . ARG A 1 86 ? 16.537 -3.042 -18.568 1.00 95.25 86 ARG A O 1
ATOM 694 N N . ARG A 1 87 ? 15.060 -2.883 -16.895 1.00 92.75 87 ARG A N 1
ATOM 695 C CA . ARG A 1 87 ? 14.121 -2.043 -17.654 1.00 92.75 87 ARG A CA 1
ATOM 696 C C . ARG A 1 87 ? 14.717 -0.667 -17.960 1.00 92.75 87 ARG A C 1
ATOM 698 O O . ARG A 1 87 ? 14.577 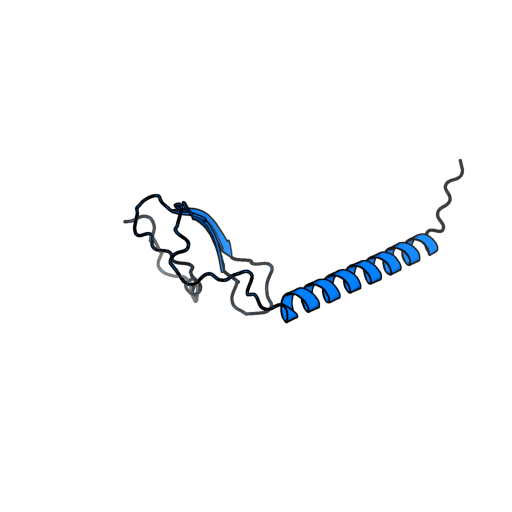-0.200 -19.083 1.00 92.75 87 ARG A O 1
ATOM 705 N N . ASN A 1 88 ? 15.401 -0.059 -16.991 1.00 90.81 88 ASN A N 1
ATOM 706 C CA . ASN A 1 88 ? 16.069 1.227 -17.179 1.00 90.81 88 ASN A CA 1
ATOM 707 C C . ASN A 1 88 ? 17.189 1.134 -18.224 1.00 90.81 88 ASN A C 1
ATOM 709 O O . ASN A 1 88 ? 17.271 2.007 -19.086 1.00 90.81 88 ASN A O 1
ATOM 713 N N . ASP A 1 89 ? 17.986 0.061 -18.190 1.00 91.25 89 ASP A N 1
ATOM 714 C CA . ASP A 1 89 ? 19.055 -0.175 -19.167 1.00 91.25 89 ASP A CA 1
ATOM 715 C C . ASP A 1 89 ? 18.478 -0.288 -20.589 1.00 91.25 89 ASP A C 1
ATOM 717 O O . ASP A 1 89 ? 18.957 0.352 -21.525 1.00 91.25 89 ASP A O 1
ATOM 721 N N . LEU A 1 90 ? 17.388 -1.049 -20.754 1.00 87.62 90 LEU A N 1
ATOM 722 C CA . LEU A 1 90 ? 16.689 -1.181 -22.038 1.00 87.62 90 LEU A CA 1
ATOM 723 C C . LEU A 1 90 ? 16.104 0.153 -22.525 1.00 87.62 90 LEU A C 1
ATOM 725 O O . LEU A 1 90 ? 16.204 0.474 -23.712 1.00 87.62 90 LEU A O 1
ATOM 729 N N . ASP A 1 91 ? 15.519 0.948 -21.627 1.00 89.12 91 ASP A N 1
ATOM 730 C CA . ASP A 1 91 ? 14.997 2.275 -21.959 1.00 89.12 91 ASP A CA 1
ATOM 731 C C . ASP A 1 91 ? 16.123 3.236 -22.380 1.00 89.12 91 ASP A C 1
ATOM 733 O O . ASP A 1 91 ? 15.933 4.047 -23.291 1.00 89.12 91 ASP A O 1
ATOM 737 N N . GLU A 1 92 ? 17.307 3.146 -21.769 1.00 88.81 92 GLU A N 1
ATOM 738 C CA . GLU A 1 92 ? 18.481 3.929 -22.165 1.00 88.81 92 GLU A CA 1
ATOM 739 C C . GLU A 1 92 ? 18.979 3.542 -23.562 1.00 88.81 92 GLU A C 1
ATOM 741 O O . GLU A 1 92 ? 19.200 4.423 -24.401 1.00 88.81 92 GLU A O 1
ATOM 746 N N . ILE A 1 93 ? 19.098 2.240 -23.842 1.00 86.06 93 ILE A N 1
ATOM 747 C CA . ILE A 1 93 ? 19.473 1.731 -25.169 1.00 86.06 93 ILE A CA 1
ATOM 748 C C . ILE A 1 93 ? 18.481 2.237 -26.223 1.00 86.06 93 ILE A C 1
ATOM 750 O O . ILE A 1 93 ? 18.894 2.783 -27.250 1.00 86.06 93 ILE A O 1
ATOM 754 N N . ARG A 1 94 ? 17.171 2.153 -25.945 1.00 86.88 94 ARG A N 1
ATOM 755 C CA . ARG A 1 94 ? 16.121 2.667 -26.837 1.00 86.88 94 ARG A CA 1
ATOM 756 C C . ARG A 1 94 ? 16.275 4.166 -27.104 1.00 86.88 94 ARG A C 1
ATOM 758 O O . ARG A 1 94 ? 16.172 4.599 -28.250 1.00 86.88 94 ARG A O 1
ATOM 765 N N . ARG A 1 95 ? 16.547 4.974 -26.073 1.00 84.75 95 ARG A N 1
ATOM 766 C CA . ARG A 1 95 ? 16.764 6.424 -26.234 1.00 84.75 95 ARG A CA 1
ATOM 767 C C . ARG A 1 95 ? 18.004 6.732 -27.074 1.00 84.75 95 ARG A C 1
ATOM 769 O O . ARG A 1 95 ? 17.936 7.620 -27.920 1.00 84.75 95 ARG A O 1
ATOM 776 N N . LYS A 1 96 ? 19.117 6.018 -26.865 1.00 85.25 96 LYS A N 1
ATOM 777 C CA . LYS A 1 96 ? 20.346 6.187 -27.663 1.00 85.25 96 LYS A CA 1
ATOM 778 C C . LYS A 1 96 ? 20.116 5.818 -29.130 1.00 85.25 96 LYS A C 1
ATOM 780 O O . LYS A 1 96 ? 20.497 6.590 -30.003 1.00 85.25 96 LYS A O 1
ATOM 785 N N . SER A 1 97 ? 19.416 4.714 -29.395 1.00 79.38 97 SER A N 1
ATOM 786 C CA . SER A 1 97 ? 19.033 4.310 -30.756 1.00 79.38 97 SER A CA 1
ATOM 787 C C . SER A 1 97 ? 18.167 5.365 -31.453 1.00 79.38 97 SER A C 1
ATOM 789 O O . SER A 1 97 ? 18.424 5.702 -32.603 1.00 79.38 97 SER A O 1
ATOM 791 N N . ASN A 1 98 ? 17.180 5.939 -30.756 1.00 75.56 98 ASN A N 1
ATOM 792 C CA . ASN A 1 98 ? 16.316 6.978 -31.329 1.00 75.56 98 ASN A CA 1
ATOM 793 C C . ASN A 1 98 ? 17.064 8.290 -31.629 1.00 75.56 98 ASN A C 1
ATOM 795 O O . ASN A 1 98 ? 16.696 9.004 -32.557 1.00 75.56 98 ASN A O 1
ATOM 799 N N . ARG A 1 99 ? 18.114 8.620 -30.860 1.00 68.00 99 ARG A N 1
ATOM 800 C CA . ARG A 1 99 ? 18.999 9.762 -31.163 1.00 68.00 99 ARG A CA 1
ATOM 801 C C . ARG A 1 99 ? 19.888 9.503 -32.380 1.00 68.00 99 ARG A C 1
ATOM 803 O O . ARG A 1 99 ? 20.215 10.443 -33.090 1.00 68.00 99 ARG A O 1
ATOM 810 N N . ALA A 1 100 ? 20.268 8.251 -32.638 1.00 65.19 100 ALA A N 1
ATOM 811 C CA . ALA A 1 100 ? 21.032 7.892 -33.833 1.00 65.19 100 ALA A CA 1
ATOM 812 C C . ALA A 1 100 ? 20.180 7.927 -35.119 1.00 65.19 100 ALA A C 1
ATOM 814 O O . ALA A 1 100 ? 20.729 8.093 -36.203 1.00 65.19 100 ALA A O 1
ATOM 815 N N . SER A 1 101 ? 18.849 7.807 -35.015 1.00 62.91 101 SER A N 1
ATOM 816 C CA . SER A 1 101 ? 17.927 7.863 -36.160 1.00 62.91 101 SER A CA 1
ATOM 817 C C . SER A 1 101 ? 17.366 9.260 -36.469 1.00 62.91 101 SER A C 1
ATOM 819 O O . SER A 1 101 ? 16.636 9.411 -37.446 1.00 62.91 101 SER A O 1
ATOM 821 N N . SER A 1 102 ? 17.644 10.288 -35.658 1.00 61.12 102 SER A N 1
ATOM 822 C CA . SER A 1 102 ? 17.141 11.647 -35.904 1.00 61.12 102 SER A CA 1
ATOM 823 C C . SER A 1 102 ? 18.045 12.405 -36.882 1.00 61.12 102 SER A C 1
ATOM 825 O O . SER A 1 102 ? 18.906 13.177 -36.473 1.00 61.12 102 SER A O 1
ATOM 827 N N . GLY A 1 103 ? 17.832 12.204 -38.184 1.00 61.19 103 GLY A N 1
ATOM 828 C CA . GLY A 1 103 ? 18.465 12.972 -39.265 1.00 61.19 103 GLY A CA 1
ATOM 829 C C . GLY A 1 103 ? 17.849 14.358 -39.509 1.00 61.19 103 GLY A C 1
ATOM 830 O O . GLY A 1 103 ? 17.837 14.814 -40.646 1.00 61.19 103 GLY A O 1
ATOM 831 N N . VAL A 1 104 ? 17.288 15.021 -38.490 1.00 57.62 104 VAL A N 1
ATOM 832 C CA . VAL A 1 104 ? 16.666 16.348 -38.655 1.00 57.62 104 VAL A CA 1
ATOM 833 C C . VAL A 1 104 ? 17.591 17.412 -38.076 1.00 57.62 104 VAL A C 1
ATOM 835 O O . VAL A 1 104 ? 17.543 17.735 -36.891 1.00 57.62 104 VAL A O 1
ATOM 838 N N . CYS A 1 105 ? 18.456 17.936 -38.940 1.00 45.56 105 CYS A N 1
ATOM 839 C CA . CYS A 1 105 ? 19.159 19.192 -38.734 1.00 45.56 105 CYS A CA 1
ATOM 840 C C . CYS A 1 105 ? 18.257 20.327 -39.239 1.00 45.56 105 CYS A C 1
ATOM 842 O O . CYS A 1 105 ? 17.961 20.391 -40.428 1.00 45.56 105 CYS A O 1
ATOM 844 N N . SER A 1 106 ? 17.810 21.209 -38.347 1.00 63.34 106 SER A N 1
ATOM 845 C CA . SER A 1 106 ? 17.309 22.533 -38.725 1.00 63.34 106 SER A CA 1
ATOM 846 C C . SER A 1 106 ? 18.435 23.528 -38.465 1.00 63.34 106 SER A C 1
ATOM 848 O O . SER A 1 106 ? 18.509 24.103 -37.380 1.00 63.34 106 SER A O 1
ATOM 850 N N . LEU A 1 107 ? 19.336 23.686 -39.434 1.00 43.34 107 LEU A N 1
ATOM 851 C CA . LEU A 1 107 ? 20.175 24.878 -39.541 1.00 43.34 107 LEU A CA 1
ATOM 852 C C . LEU A 1 107 ? 19.356 25.923 -40.307 1.00 43.34 107 LEU A C 1
ATOM 854 O O . LEU A 1 107 ? 19.005 25.693 -41.464 1.00 43.34 107 LEU A O 1
ATOM 858 N N . MET A 1 108 ? 19.000 27.007 -39.615 1.00 39.16 108 MET A N 1
ATOM 859 C CA . MET A 1 108 ? 18.634 28.282 -40.239 1.00 39.16 108 MET A CA 1
ATOM 860 C C . MET A 1 108 ? 19.903 29.026 -40.638 1.00 39.16 108 MET A C 1
ATOM 862 O O . MET A 1 108 ? 20.887 28.927 -39.868 1.00 39.16 108 MET A O 1
#

Organism: NCBI:txid282301

pLDDT: mean 82.56, std 19.17, range [37.0, 98.12]